Protein AF-A0A946TJC9-F1 (afdb_monomer_lite)

Secondary structure (DSSP, 8-state):
-HHHHHHHHHHHHHHHHHHHHHHHHHHHHHHHHHHHHHHHHHHHHHHHHHHHHHHHHHHHHHHHHHHHHTT-SSHHHHHHHHHHHHHHHHHHHHHHTTHHHHHHH-HHHHHHHHHHHHHH-

Radius of gyration: 27.18 Å; chains: 1; bounding box: 65×28×79 Å

pLDDT: mean 90.05, std 6.95, range [53.84, 97.94]

Foldseek 3Di:
DVVVVVVVVVVVVVVVVVVVVVCVVCVVVVLVVVLVVLLVVLVVLLVVLVVQLVVLVVVLVVQLVVCVVVVPPVRNVVSVVVSVVSNVVSVVSNVVSCCSVVCVPPVPVSVVVVVVVVVVD

Structure (mmCIF, N/CA/C/O backbone):
data_AF-A0A946TJC9-F1
#
_entry.id   AF-A0A946TJC9-F1
#
loop_
_atom_site.group_PDB
_atom_site.id
_atom_site.type_symbol
_atom_site.label_atom_id
_atom_site.label_alt_id
_atom_site.label_comp_id
_atom_site.label_asym_id
_atom_site.label_entity_id
_atom_site.label_seq_id
_atom_site.pdbx_PDB_ins_code
_atom_site.Cartn_x
_atom_site.Cartn_y
_atom_site.Cartn_z
_atom_site.occupancy
_atom_site.B_iso_or_equiv
_atom_site.auth_seq_id
_atom_site.auth_comp_id
_atom_site.auth_asym_id
_atom_site.auth_atom_id
_atom_site.pdbx_PDB_model_num
ATOM 1 N N . MET A 1 1 ? -42.874 -16.852 42.023 1.00 62.00 1 MET A N 1
ATOM 2 C CA . MET A 1 1 ? -42.559 -16.579 40.601 1.00 62.00 1 MET A CA 1
ATOM 3 C C . MET A 1 1 ? -41.931 -15.204 40.433 1.00 62.00 1 MET A C 1
ATOM 5 O O . MET A 1 1 ? -40.917 -15.119 39.761 1.00 62.00 1 MET A O 1
ATOM 9 N N . GLU A 1 2 ? -42.448 -14.174 41.105 1.00 73.25 2 GLU A N 1
ATOM 10 C CA . GLU A 1 2 ? -41.915 -12.801 41.056 1.00 73.25 2 GLU A CA 1
ATOM 11 C C . GLU A 1 2 ? -40.449 -12.681 41.516 1.00 73.25 2 GLU A C 1
ATOM 13 O O . GLU A 1 2 ? -39.660 -12.019 40.857 1.00 73.25 2 GLU A O 1
ATOM 18 N N . GLN A 1 3 ? -40.034 -13.406 42.560 1.00 79.94 3 GLN A N 1
ATOM 19 C CA . GLN A 1 3 ? -38.653 -13.341 43.069 1.00 79.94 3 GLN A CA 1
ATOM 20 C C . GLN A 1 3 ? -37.592 -13.861 42.077 1.00 79.94 3 GLN A C 1
ATOM 22 O O . GLN A 1 3 ? -36.534 -13.261 41.943 1.00 79.94 3 GLN A O 1
ATOM 27 N N . LYS A 1 4 ? -37.901 -14.917 41.307 1.00 80.19 4 LYS A N 1
ATOM 28 C CA . LYS A 1 4 ? -37.005 -15.431 40.251 1.00 80.19 4 LYS A CA 1
ATOM 29 C C . LYS A 1 4 ? -36.913 -14.490 39.046 1.00 80.19 4 LYS A C 1
ATOM 31 O O . LYS A 1 4 ? -35.904 -14.481 38.354 1.00 80.19 4 LYS A O 1
ATOM 36 N N . LEU A 1 5 ? -37.975 -13.727 38.781 1.00 80.12 5 LEU A N 1
ATOM 37 C CA . LEU A 1 5 ? -37.992 -12.692 37.745 1.00 80.12 5 LEU A CA 1
ATOM 38 C C . LEU A 1 5 ? -37.119 -11.498 38.143 1.00 80.12 5 LEU A C 1
ATOM 40 O O . LEU A 1 5 ? -36.402 -10.975 37.298 1.00 80.12 5 LEU A O 1
ATOM 44 N N . ILE A 1 6 ? -37.141 -11.115 39.423 1.00 87.12 6 ILE A N 1
ATOM 45 C CA . ILE A 1 6 ? -36.286 -10.053 39.968 1.00 87.12 6 ILE A CA 1
ATOM 46 C C . ILE A 1 6 ? -34.810 -10.474 39.923 1.00 87.12 6 ILE A C 1
ATOM 48 O O . ILE A 1 6 ? -34.002 -9.736 39.373 1.00 87.12 6 ILE A O 1
ATOM 52 N N . GLU A 1 7 ? -34.464 -11.684 40.375 1.00 90.06 7 GLU A N 1
ATOM 53 C CA . GLU A 1 7 ? -33.086 -12.206 40.280 1.00 90.06 7 GLU A CA 1
ATOM 54 C C . GLU A 1 7 ? -32.591 -12.309 38.827 1.00 90.06 7 GLU A C 1
ATOM 56 O O . GLU A 1 7 ? -31.449 -11.962 38.527 1.00 90.06 7 GLU A O 1
ATOM 61 N N . ALA A 1 8 ? -33.446 -12.755 37.899 1.00 84.69 8 ALA A N 1
ATOM 62 C CA . ALA A 1 8 ? -33.102 -12.802 36.479 1.00 84.69 8 ALA A CA 1
ATOM 63 C C . ALA A 1 8 ? -32.882 -11.397 35.893 1.00 84.69 8 ALA A C 1
ATOM 65 O O . ALA A 1 8 ? -31.973 -11.205 35.090 1.00 84.69 8 ALA A O 1
ATOM 66 N N . TYR A 1 9 ? -33.683 -10.411 36.305 1.00 81.69 9 TYR A N 1
ATOM 67 C CA . TYR A 1 9 ? -33.546 -9.020 35.877 1.00 81.69 9 TYR A CA 1
ATOM 68 C C . TYR A 1 9 ? -32.276 -8.364 36.436 1.00 81.69 9 TYR A C 1
ATOM 70 O O . TYR A 1 9 ? -31.552 -7.709 35.691 1.00 81.69 9 TYR A O 1
ATOM 78 N N . GLU A 1 10 ? -31.953 -8.593 37.709 1.00 90.88 10 GLU A N 1
ATOM 79 C CA . GLU A 1 10 ? -30.707 -8.121 38.322 1.00 90.88 10 GLU A CA 1
ATOM 80 C C . GLU A 1 10 ? -29.481 -8.777 37.679 1.00 90.88 10 GLU A C 1
ATOM 82 O O . GLU A 1 10 ? -28.514 -8.088 37.357 1.00 90.88 10 GLU A O 1
ATOM 87 N N . SER A 1 11 ? -29.533 -10.084 37.400 1.00 85.69 11 SER A N 1
ATOM 88 C CA . SER A 1 11 ? -28.461 -10.781 36.682 1.00 85.69 11 SER A CA 1
ATOM 89 C C . SER A 1 11 ? -28.281 -10.239 35.261 1.00 85.69 11 SER A C 1
ATOM 91 O O . SER A 1 11 ? -27.148 -10.020 34.837 1.00 85.69 11 SER A O 1
ATOM 93 N N . LEU A 1 12 ? -29.372 -9.961 34.539 1.00 86.88 12 LEU A N 1
ATOM 94 C CA . LEU A 1 12 ? -29.316 -9.337 33.216 1.00 86.88 12 LEU A CA 1
ATOM 95 C C . LEU A 1 12 ? -28.734 -7.928 33.275 1.00 86.88 12 LEU A C 1
ATOM 97 O O . LEU A 1 12 ? -27.855 -7.626 32.479 1.00 86.88 12 LEU A O 1
ATOM 101 N N . LEU A 1 13 ? -29.175 -7.086 34.212 1.00 86.81 13 LEU A N 1
ATOM 102 C CA . LEU A 1 13 ? -28.619 -5.745 34.392 1.00 86.81 13 LEU A CA 1
ATOM 103 C C . LEU A 1 13 ? -27.122 -5.797 34.697 1.00 86.81 13 LEU A C 1
ATOM 105 O O . LEU A 1 13 ? -26.359 -5.087 34.055 1.00 86.81 13 LEU A O 1
ATOM 109 N N . THR A 1 14 ? -26.705 -6.678 35.607 1.00 89.56 14 THR A N 1
ATOM 110 C CA . THR A 1 14 ? -25.292 -6.837 35.979 1.00 89.56 14 THR A CA 1
ATOM 111 C C . THR A 1 14 ? -24.459 -7.316 34.789 1.00 89.56 14 THR A C 1
ATOM 113 O O . THR A 1 14 ? -23.409 -6.751 34.493 1.00 89.56 14 THR A O 1
ATOM 116 N N . ASN A 1 15 ? -24.953 -8.305 34.039 1.00 85.12 15 ASN A N 1
ATOM 117 C CA . ASN A 1 15 ? -24.281 -8.794 32.835 1.00 85.12 15 ASN A CA 1
ATOM 118 C C . ASN A 1 15 ? -24.224 -7.722 31.738 1.00 85.12 15 ASN A C 1
ATOM 120 O O . ASN A 1 15 ? -23.203 -7.586 31.072 1.00 85.12 15 ASN A O 1
ATOM 124 N N . LEU A 1 16 ? -25.296 -6.944 31.557 1.00 82.19 16 LEU A N 1
ATOM 125 C CA . LEU A 1 16 ? -25.345 -5.839 30.600 1.00 82.19 16 LEU A CA 1
ATOM 126 C C . LEU A 1 16 ? -24.353 -4.737 30.970 1.00 82.19 16 LEU A C 1
ATOM 128 O O . LEU A 1 16 ? -23.659 -4.254 30.081 1.00 82.19 16 LEU A O 1
ATOM 132 N N . THR A 1 17 ? -24.233 -4.378 32.252 1.00 83.19 17 THR A N 1
ATOM 133 C CA . THR A 1 17 ? -23.228 -3.407 32.702 1.00 83.19 17 THR A CA 1
ATOM 134 C C . THR A 1 17 ? -21.811 -3.936 32.514 1.00 83.19 17 THR A C 1
ATOM 136 O O . THR A 1 17 ? -20.966 -3.221 31.999 1.00 83.19 17 THR A O 1
ATOM 139 N N . THR A 1 18 ? -21.552 -5.215 32.804 1.00 83.00 18 THR A N 1
ATOM 140 C CA . THR A 1 18 ? -20.228 -5.818 32.583 1.00 83.00 18 THR A CA 1
ATOM 141 C C . THR A 1 18 ? -19.858 -5.882 31.102 1.00 83.00 18 THR A C 1
ATOM 143 O O . THR A 1 18 ? -18.720 -5.598 30.743 1.00 83.00 18 THR A O 1
ATOM 146 N N . ILE A 1 19 ? -20.808 -6.223 30.226 1.00 75.50 19 ILE A N 1
ATOM 147 C CA . ILE A 1 19 ? -20.596 -6.198 28.773 1.00 75.50 19 ILE A CA 1
ATOM 148 C C . ILE A 1 19 ? -20.380 -4.760 28.294 1.00 75.50 19 ILE A C 1
ATOM 150 O O . ILE A 1 19 ? -19.523 -4.528 27.448 1.00 75.50 19 ILE A O 1
ATOM 154 N N . GLN A 1 20 ? -21.132 -3.795 28.825 1.00 77.81 20 GLN A N 1
ATOM 155 C CA . GLN A 1 20 ? -20.965 -2.382 28.498 1.00 77.81 20 GLN A CA 1
ATOM 156 C C . GLN A 1 20 ? -19.569 -1.883 28.887 1.00 77.81 20 GLN A C 1
ATOM 158 O O . GLN A 1 20 ? -18.894 -1.293 28.047 1.00 77.81 20 GLN A O 1
ATOM 163 N N . ASP A 1 21 ? -19.128 -2.155 30.114 1.00 81.94 21 ASP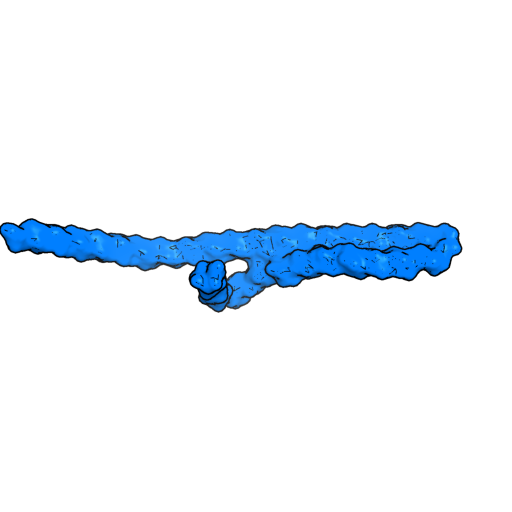 A N 1
ATOM 164 C CA . ASP A 1 21 ? -17.810 -1.760 30.611 1.00 81.94 21 ASP A CA 1
ATOM 165 C C . ASP A 1 21 ? -16.695 -2.425 29.793 1.00 81.94 21 ASP A C 1
ATOM 167 O O . ASP A 1 21 ? -15.783 -1.742 29.331 1.00 81.94 21 ASP A O 1
ATOM 171 N N . PHE A 1 22 ? -16.833 -3.722 29.494 1.00 78.31 22 PHE A N 1
ATOM 172 C CA . PHE A 1 22 ? -15.917 -4.457 28.620 1.00 78.31 22 PHE A CA 1
ATOM 173 C C . PHE A 1 22 ? -15.839 -3.849 27.215 1.00 78.31 22 PHE A C 1
ATOM 175 O O . PHE A 1 22 ? -14.753 -3.634 26.691 1.00 78.31 22 PHE A O 1
ATOM 182 N N . VAL A 1 23 ? -16.976 -3.530 26.589 1.00 75.88 23 VAL A N 1
ATOM 183 C CA . VAL A 1 23 ? -16.991 -2.913 25.256 1.00 75.88 23 VAL A CA 1
ATOM 184 C C . VAL A 1 23 ? -16.344 -1.533 25.302 1.00 75.88 23 VAL A C 1
ATOM 186 O O . VAL A 1 23 ? -15.562 -1.209 24.415 1.00 75.88 23 VAL A O 1
ATOM 189 N N . ILE A 1 24 ? -16.627 -0.717 26.315 1.00 77.88 24 ILE A N 1
ATOM 190 C CA . ILE A 1 24 ? -16.040 0.623 26.440 1.00 77.88 24 ILE A CA 1
ATOM 191 C C . ILE A 1 24 ? -14.517 0.544 26.624 1.00 77.88 24 ILE A C 1
ATOM 193 O O . ILE A 1 24 ? -13.797 1.361 26.047 1.00 77.88 24 ILE A O 1
ATOM 197 N N . GLU A 1 25 ? -14.029 -0.443 27.374 1.00 83.25 25 GLU A N 1
ATOM 198 C CA . GLU A 1 25 ? -1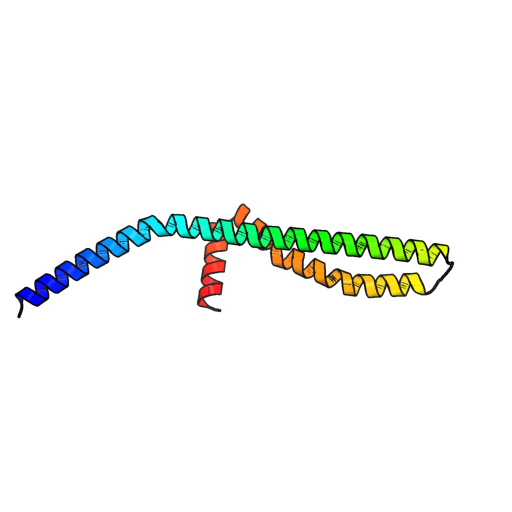2.604 -0.646 27.644 1.00 83.25 25 GLU A CA 1
ATOM 199 C C . GLU A 1 25 ? -11.853 -1.262 26.450 1.00 83.25 25 GLU A C 1
ATOM 201 O O . GLU A 1 25 ? -10.773 -0.794 26.085 1.00 83.25 25 GLU A O 1
ATOM 206 N N . GLU A 1 26 ? -12.449 -2.245 25.771 1.00 82.31 26 GLU A N 1
ATOM 207 C CA . GLU A 1 26 ? -11.805 -2.997 24.685 1.00 82.31 26 GLU A CA 1
ATOM 208 C C . GLU A 1 26 ? -11.972 -2.349 23.299 1.00 82.31 26 GLU A C 1
ATOM 210 O O . GLU A 1 26 ? -11.145 -2.532 22.404 1.00 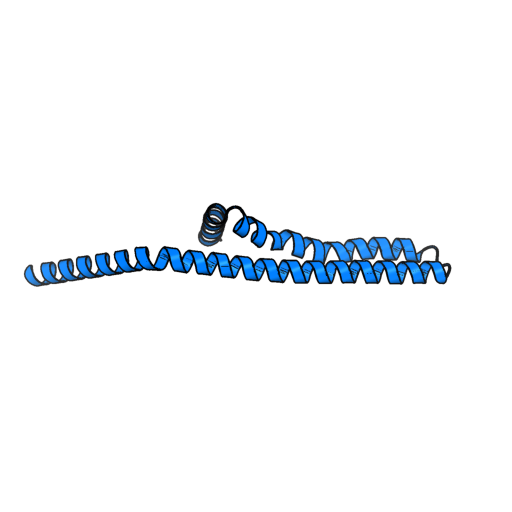82.31 26 GLU A O 1
ATOM 215 N N . THR A 1 27 ? -13.013 -1.537 23.084 1.00 82.69 27 THR A N 1
ATOM 216 C CA . THR A 1 27 ? -13.211 -0.833 21.803 1.00 82.69 27 THR A CA 1
ATOM 217 C C . THR A 1 27 ? -11.976 -0.039 21.363 1.00 82.69 27 THR A C 1
ATOM 219 O O . THR A 1 27 ? -11.534 -0.224 20.226 1.00 82.69 27 THR A O 1
ATOM 222 N N . PRO A 1 28 ? -11.369 0.836 22.192 1.00 83.31 28 PRO A N 1
ATOM 223 C CA . PRO A 1 28 ? -10.222 1.618 21.742 1.00 83.31 28 PRO A CA 1
ATOM 224 C C . PRO A 1 28 ? -9.020 0.743 21.375 1.00 83.31 28 PRO A C 1
ATOM 226 O O . PRO A 1 28 ? -8.319 1.071 20.415 1.00 83.31 28 PRO A O 1
ATOM 229 N N . ILE A 1 29 ? -8.787 -0.365 22.087 1.00 88.31 29 ILE A N 1
ATOM 230 C CA . ILE A 1 29 ? -7.634 -1.226 21.812 1.00 88.31 29 ILE A CA 1
ATOM 231 C C . ILE A 1 29 ? -7.841 -2.061 20.549 1.00 88.31 29 ILE A C 1
ATOM 233 O O . ILE A 1 29 ? -6.934 -2.141 19.721 1.00 88.31 29 ILE A O 1
ATOM 237 N N . VAL A 1 30 ? -9.047 -2.585 20.326 1.00 87.50 30 VAL A N 1
ATOM 238 C CA . VAL A 1 30 ? -9.387 -3.310 19.094 1.00 87.50 30 VAL A CA 1
ATOM 239 C C . VAL A 1 30 ? -9.289 -2.387 17.878 1.00 87.50 30 VAL A C 1
ATOM 241 O O . VAL A 1 30 ? -8.712 -2.770 16.863 1.00 87.50 30 VAL A O 1
ATOM 244 N N . LEU A 1 31 ? -9.757 -1.138 17.976 1.00 88.50 31 LEU A N 1
ATOM 245 C CA . LEU A 1 31 ? -9.625 -0.161 16.887 1.00 88.50 31 LEU A CA 1
ATOM 2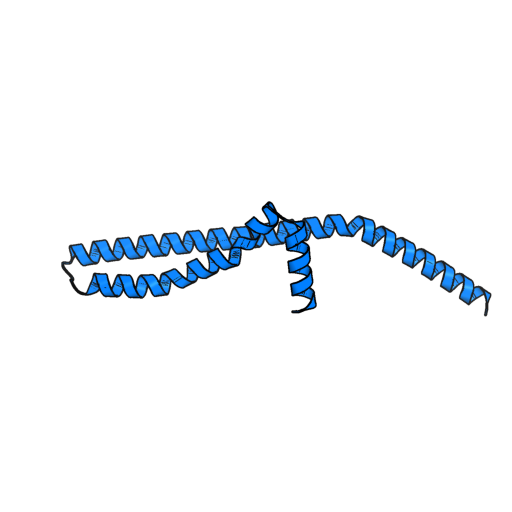46 C C . LEU A 1 31 ? -8.160 0.150 16.557 1.00 88.50 31 LEU A C 1
ATOM 248 O O . LEU A 1 31 ? -7.807 0.267 15.383 1.00 88.50 31 LEU A O 1
ATOM 252 N N . GLN A 1 32 ? -7.295 0.260 17.569 1.00 88.44 32 GLN A N 1
ATOM 253 C CA . GLN A 1 32 ? -5.857 0.433 17.346 1.00 88.44 32 GLN A CA 1
ATOM 254 C C . GLN A 1 32 ? -5.231 -0.789 16.670 1.00 88.44 32 GLN A C 1
ATOM 256 O O . GLN A 1 32 ? -4.409 -0.624 15.771 1.00 88.44 32 GLN A O 1
ATOM 261 N N . GLN A 1 33 ? -5.634 -2.001 17.058 1.00 91.06 33 GLN A N 1
ATOM 262 C CA . GLN A 1 33 ? -5.162 -3.233 16.425 1.00 91.06 33 GLN A CA 1
ATOM 263 C C . GLN A 1 33 ? -5.601 -3.323 14.960 1.00 91.06 33 GLN A C 1
ATOM 265 O O . GLN A 1 33 ? -4.773 -3.639 14.109 1.00 91.06 33 GLN A O 1
ATOM 270 N N . VAL A 1 34 ? -6.857 -2.983 14.645 1.00 91.44 34 VAL A N 1
ATOM 271 C CA . VAL A 1 34 ? -7.365 -2.939 13.262 1.00 91.44 34 VAL A CA 1
ATOM 272 C C . VAL A 1 34 ? -6.590 -1.917 12.435 1.00 91.44 34 VAL A C 1
ATOM 274 O O . VAL A 1 34 ? -6.111 -2.246 11.354 1.00 91.44 34 VAL A O 1
ATOM 277 N N . LEU A 1 35 ? -6.390 -0.701 12.954 1.00 92.62 35 LEU A N 1
ATOM 278 C CA . LEU A 1 35 ? -5.590 0.321 12.276 1.00 92.62 35 LEU A CA 1
ATOM 279 C C . LEU A 1 35 ? -4.156 -0.149 12.014 1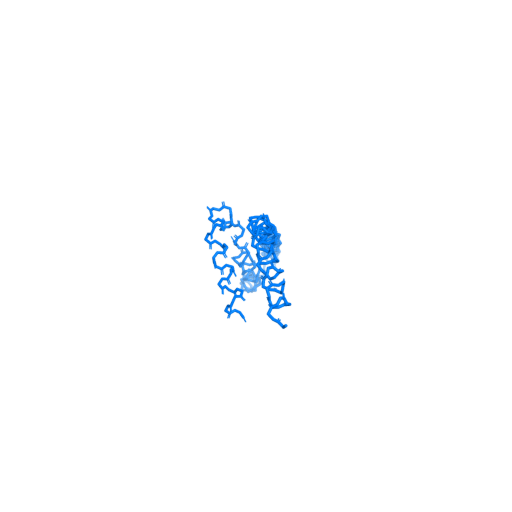.00 92.62 35 LEU A C 1
ATOM 281 O O . LEU A 1 35 ? -3.643 0.043 10.916 1.00 92.62 35 LEU A O 1
ATOM 285 N N . ALA A 1 36 ? -3.509 -0.767 13.005 1.00 94.06 36 ALA A N 1
ATOM 286 C CA . ALA A 1 36 ? -2.146 -1.270 12.868 1.00 94.06 36 ALA A CA 1
ATOM 287 C C . ALA A 1 36 ? -2.054 -2.422 11.854 1.00 94.06 36 ALA A C 1
ATOM 289 O O . ALA A 1 36 ? -1.122 -2.461 11.050 1.00 94.06 36 ALA A O 1
ATOM 290 N N . TRP A 1 37 ? -3.026 -3.336 11.870 1.00 94.56 37 TRP A N 1
ATOM 291 C CA . TRP A 1 37 ? -3.114 -4.452 10.933 1.00 94.56 37 TRP A CA 1
ATOM 292 C C . TRP A 1 37 ? -3.315 -3.968 9.497 1.00 94.56 37 TRP A C 1
ATOM 294 O O . TRP A 1 37 ? -2.520 -4.300 8.618 1.00 94.56 37 TRP A O 1
ATOM 304 N N . GLU A 1 38 ? -4.324 -3.126 9.273 1.00 93.75 38 GLU A N 1
ATOM 305 C CA . GLU A 1 38 ? -4.630 -2.576 7.952 1.00 93.75 38 GLU A CA 1
ATOM 306 C C . GLU A 1 38 ? -3.478 -1.721 7.422 1.00 93.75 38 GLU A C 1
ATOM 308 O O . GLU A 1 38 ? -3.130 -1.802 6.243 1.00 93.75 38 GLU A O 1
ATOM 313 N N . PHE A 1 39 ? -2.814 -0.959 8.294 1.00 95.00 39 PHE A N 1
ATOM 314 C CA . PHE A 1 39 ? -1.612 -0.217 7.931 1.00 95.00 39 PHE A CA 1
ATOM 315 C C . PHE A 1 39 ? -0.502 -1.153 7.447 1.00 95.00 39 PHE A C 1
ATOM 317 O O . PHE A 1 39 ? 0.072 -0.925 6.383 1.00 95.00 39 PHE A O 1
ATOM 324 N N . ALA A 1 40 ? -0.209 -2.215 8.203 1.00 96.12 40 ALA A N 1
ATOM 325 C CA . ALA A 1 40 ? 0.858 -3.154 7.874 1.00 96.12 40 ALA A CA 1
ATOM 326 C C . ALA A 1 40 ? 0.577 -3.917 6.571 1.00 96.12 40 ALA A C 1
ATOM 328 O O . ALA A 1 40 ? 1.460 -4.009 5.718 1.00 96.12 40 ALA A O 1
ATOM 329 N N . VAL A 1 41 ? -0.645 -4.426 6.390 1.00 94.81 41 VAL A N 1
ATOM 330 C CA . VAL A 1 41 ? -1.043 -5.168 5.184 1.00 94.81 41 VAL A CA 1
ATOM 331 C C . VAL A 1 41 ? -0.932 -4.284 3.944 1.00 94.81 41 VAL A C 1
ATOM 333 O O . VAL A 1 41 ? -0.283 -4.674 2.970 1.00 94.81 41 VAL A O 1
ATOM 336 N N . ASN A 1 42 ? -1.495 -3.073 3.988 1.00 95.19 42 ASN A N 1
ATOM 337 C CA . ASN A 1 42 ? -1.416 -2.137 2.869 1.00 95.19 42 ASN A CA 1
ATOM 338 C C . ASN A 1 42 ? 0.032 -1.707 2.591 1.00 95.19 42 ASN A C 1
ATOM 340 O O . ASN A 1 42 ? 0.452 -1.666 1.438 1.00 95.19 42 ASN A O 1
ATOM 344 N N . LEU A 1 43 ? 0.841 -1.462 3.625 1.00 95.88 43 LEU A N 1
ATOM 345 C CA . LEU A 1 43 ? 2.249 -1.110 3.444 1.00 95.88 43 LEU A CA 1
ATOM 346 C C . LEU A 1 43 ? 3.051 -2.242 2.780 1.00 95.88 43 LEU A C 1
ATOM 348 O O . LEU A 1 43 ? 3.861 -1.982 1.889 1.00 95.88 43 LEU A O 1
ATOM 352 N N . ILE A 1 44 ? 2.817 -3.498 3.168 1.00 97.19 44 ILE A N 1
ATOM 353 C CA . ILE A 1 44 ? 3.483 -4.657 2.558 1.00 97.19 44 ILE A CA 1
ATOM 354 C C . ILE A 1 44 ? 3.104 -4.775 1.079 1.00 97.19 44 ILE A C 1
ATOM 356 O O . ILE A 1 44 ? 3.990 -4.898 0.231 1.00 97.19 44 ILE A O 1
ATOM 360 N N . TRP A 1 45 ? 1.812 -4.692 0.749 1.00 96.06 45 TRP A N 1
ATOM 361 C CA . TRP A 1 45 ? 1.354 -4.750 -0.642 1.00 96.06 45 TRP A CA 1
ATOM 362 C C . TRP A 1 45 ? 1.887 -3.596 -1.485 1.00 96.06 45 TRP A C 1
ATOM 364 O O . TRP A 1 45 ? 2.280 -3.806 -2.632 1.00 96.06 45 TRP A O 1
ATOM 374 N N . PHE A 1 46 ? 1.982 -2.403 -0.903 1.00 95.94 46 PHE A N 1
ATOM 375 C CA . PHE A 1 46 ? 2.583 -1.246 -1.547 1.00 95.94 46 PHE A CA 1
ATOM 376 C C . PHE A 1 46 ? 4.064 -1.485 -1.874 1.00 95.94 46 PHE A C 1
ATOM 378 O O . PHE A 1 46 ? 4.492 -1.249 -3.005 1.00 95.94 46 PHE A O 1
ATOM 385 N N . ILE A 1 47 ? 4.843 -2.018 -0.925 1.00 97.44 47 ILE A N 1
ATOM 386 C CA . ILE A 1 47 ? 6.261 -2.351 -1.138 1.00 97.44 47 ILE A CA 1
ATOM 387 C C . ILE A 1 47 ? 6.413 -3.436 -2.210 1.00 97.44 47 ILE A C 1
ATOM 389 O O . ILE A 1 47 ? 7.237 -3.286 -3.112 1.00 97.44 47 ILE A O 1
ATOM 393 N N . ILE A 1 48 ? 5.613 -4.505 -2.154 1.00 97.19 48 ILE A N 1
ATOM 394 C CA . ILE A 1 48 ? 5.626 -5.574 -3.165 1.00 97.19 48 ILE A CA 1
ATOM 395 C C . ILE A 1 48 ? 5.305 -5.000 -4.549 1.00 97.19 48 ILE A C 1
ATOM 397 O O . ILE A 1 48 ? 6.028 -5.269 -5.510 1.00 97.19 48 ILE A O 1
ATOM 401 N N . GLY A 1 49 ? 4.261 -4.175 -4.649 1.00 96.06 49 GLY A N 1
ATOM 402 C CA . GLY A 1 49 ? 3.878 -3.501 -5.885 1.00 96.06 49 GLY A CA 1
ATOM 403 C C . GLY A 1 49 ? 5.002 -2.625 -6.442 1.00 96.06 49 GLY A C 1
ATOM 404 O O . GLY A 1 49 ? 5.297 -2.698 -7.634 1.00 96.06 49 GLY A O 1
ATOM 405 N N . LEU A 1 50 ? 5.690 -1.860 -5.586 1.00 96.94 50 LEU A N 1
ATOM 406 C CA . LEU A 1 50 ? 6.840 -1.047 -5.986 1.00 96.94 50 LEU A CA 1
ATOM 407 C C . LEU A 1 50 ? 8.013 -1.892 -6.483 1.00 96.94 50 LEU A C 1
ATOM 409 O O . LEU A 1 50 ? 8.597 -1.568 -7.515 1.00 96.94 50 LEU A O 1
ATOM 413 N N . VAL A 1 51 ? 8.355 -2.975 -5.782 1.00 97.94 51 VAL A N 1
ATOM 414 C CA . VAL A 1 51 ? 9.437 -3.877 -6.202 1.00 97.94 51 VAL A CA 1
ATOM 415 C C . VAL A 1 51 ? 9.124 -4.471 -7.572 1.00 97.94 51 VAL A C 1
ATOM 417 O O . VAL A 1 51 ? 9.964 -4.397 -8.467 1.00 97.94 51 VAL A O 1
ATOM 420 N N . LEU A 1 52 ? 7.904 -4.978 -7.773 1.00 96.50 52 LEU A N 1
ATOM 421 C CA . LEU A 1 52 ? 7.468 -5.511 -9.063 1.00 96.50 52 LEU A CA 1
ATOM 422 C C . LEU A 1 52 ? 7.511 -4.448 -10.165 1.00 96.50 52 LEU A C 1
ATOM 424 O O . LEU A 1 52 ? 8.000 -4.726 -11.260 1.00 96.50 52 LEU A O 1
ATOM 428 N N . LEU A 1 53 ? 7.057 -3.225 -9.880 1.00 96.06 53 LEU A N 1
ATOM 429 C CA . LEU A 1 53 ? 7.094 -2.119 -10.836 1.00 96.06 53 LEU A CA 1
ATOM 430 C C . LEU A 1 53 ? 8.534 -1.789 -11.252 1.00 96.06 53 LEU A C 1
ATOM 432 O O . LEU A 1 53 ? 8.822 -1.660 -12.441 1.00 96.06 53 LEU A O 1
ATOM 436 N N . ILE A 1 54 ? 9.455 -1.716 -10.288 1.00 96.94 54 ILE A N 1
ATOM 437 C CA . ILE A 1 54 ? 10.881 -1.487 -10.548 1.00 96.94 54 ILE A CA 1
ATOM 438 C C . ILE A 1 54 ? 11.458 -2.629 -11.386 1.00 96.94 54 ILE A C 1
ATOM 440 O O . ILE A 1 54 ? 12.155 -2.368 -12.365 1.00 96.94 54 ILE A O 1
ATOM 444 N N . THR A 1 55 ? 11.154 -3.887 -11.053 1.00 96.25 55 THR A N 1
ATOM 445 C CA . THR A 1 55 ? 11.610 -5.044 -11.833 1.00 96.25 55 THR A CA 1
ATOM 446 C C . THR A 1 55 ? 11.132 -4.961 -13.280 1.00 96.25 55 THR A C 1
ATOM 448 O O . THR A 1 55 ? 11.941 -5.139 -14.189 1.00 96.25 55 THR A O 1
ATOM 451 N N . VAL A 1 56 ? 9.860 -4.627 -13.513 1.00 95.88 56 VAL A N 1
ATOM 452 C CA . VAL A 1 56 ? 9.313 -4.455 -14.868 1.00 95.88 56 VAL A CA 1
ATOM 453 C C . VAL A 1 56 ? 10.060 -3.356 -15.625 1.00 95.88 56 VAL A C 1
ATOM 455 O O . VAL A 1 56 ? 10.492 -3.585 -16.754 1.00 95.88 56 VAL A O 1
ATOM 458 N N . ILE A 1 57 ? 10.297 -2.198 -15.001 1.00 95.69 57 ILE A N 1
ATOM 459 C CA . ILE A 1 57 ? 11.049 -1.094 -15.618 1.00 95.69 57 ILE A CA 1
ATOM 460 C C . ILE A 1 57 ? 12.475 -1.534 -15.977 1.00 95.69 57 ILE A C 1
ATOM 462 O O . ILE A 1 57 ? 12.932 -1.296 -17.095 1.00 95.69 57 ILE A O 1
ATOM 466 N N . VAL A 1 58 ? 13.180 -2.203 -15.059 1.00 97.19 58 VAL A N 1
ATOM 467 C CA . VAL A 1 58 ? 14.554 -2.682 -15.284 1.00 97.19 58 VAL A CA 1
ATOM 468 C C . VAL A 1 58 ? 14.604 -3.689 -16.435 1.00 97.19 58 VAL A C 1
ATOM 470 O O . VAL A 1 58 ? 15.488 -3.592 -17.291 1.00 97.19 58 VAL A O 1
ATOM 473 N N . VAL A 1 59 ? 13.651 -4.624 -16.496 1.00 96.12 59 VAL A N 1
ATOM 474 C CA . VAL A 1 59 ? 13.546 -5.613 -17.579 1.00 96.12 59 VAL A CA 1
ATOM 475 C C . VAL A 1 59 ? 13.286 -4.927 -18.920 1.00 96.12 59 VAL A C 1
ATOM 477 O O . VAL A 1 59 ? 14.023 -5.183 -19.869 1.00 96.12 59 VAL A O 1
ATOM 480 N N . ILE A 1 60 ? 12.318 -4.005 -18.995 1.00 95.19 60 ILE A N 1
ATOM 481 C CA . ILE A 1 60 ? 12.022 -3.239 -20.218 1.00 95.19 60 ILE A CA 1
ATOM 482 C C . ILE A 1 60 ? 13.273 -2.502 -20.699 1.00 95.19 60 ILE A C 1
ATOM 484 O O . ILE A 1 60 ? 13.671 -2.652 -21.851 1.00 95.19 60 ILE A O 1
ATOM 488 N N . VAL A 1 61 ? 13.944 -1.758 -19.816 1.00 94.81 61 VAL A N 1
ATOM 489 C CA . VAL A 1 61 ? 15.156 -1.003 -20.169 1.00 94.81 61 VAL A CA 1
ATOM 490 C C . VAL A 1 61 ? 16.273 -1.930 -20.656 1.00 94.81 61 VAL A C 1
ATOM 492 O O . VAL A 1 61 ? 17.000 -1.582 -21.586 1.00 94.81 61 VAL A O 1
ATOM 495 N N . THR A 1 62 ? 16.418 -3.110 -20.053 1.00 95.25 62 THR A N 1
ATOM 496 C CA . THR A 1 62 ? 17.449 -4.085 -20.438 1.00 95.25 62 THR A CA 1
ATOM 497 C C . THR A 1 62 ? 17.165 -4.672 -21.821 1.00 95.25 62 THR A C 1
ATOM 499 O O . THR A 1 62 ? 18.062 -4.702 -22.663 1.00 95.25 62 THR A O 1
ATOM 502 N N . LEU A 1 63 ? 15.911 -5.044 -22.092 1.00 94.56 63 LEU A N 1
ATOM 503 C CA . LEU A 1 63 ? 15.479 -5.552 -23.395 1.00 94.56 63 LEU A CA 1
ATOM 504 C C . LEU A 1 63 ? 15.566 -4.480 -24.488 1.00 94.56 63 LEU A C 1
ATOM 506 O O . LEU A 1 63 ? 16.029 -4.771 -25.587 1.00 94.56 63 LEU A O 1
ATOM 510 N N . MET A 1 64 ? 15.205 -3.227 -24.193 1.00 92.06 64 MET A N 1
ATOM 511 C CA . MET A 1 64 ? 15.346 -2.118 -25.146 1.00 92.06 64 MET A CA 1
ATOM 512 C C . MET A 1 64 ? 16.813 -1.867 -25.508 1.00 92.06 64 MET A C 1
ATOM 514 O O . MET A 1 64 ? 17.139 -1.705 -26.682 1.00 92.06 64 MET A O 1
ATOM 518 N N . LYS A 1 65 ? 17.720 -1.880 -24.521 1.00 93.81 65 LYS A N 1
ATOM 519 C CA . LYS A 1 65 ? 19.165 -1.759 -24.779 1.00 93.81 65 LYS A CA 1
ATOM 520 C C . LYS A 1 65 ? 19.682 -2.898 -25.658 1.00 93.81 65 LYS A C 1
ATOM 522 O O . LYS A 1 65 ? 20.524 -2.657 -26.519 1.00 93.81 65 LYS A O 1
ATOM 527 N N . GLN A 1 66 ? 19.186 -4.117 -25.450 1.00 93.38 66 GLN A N 1
ATOM 528 C CA . GLN A 1 66 ? 19.553 -5.270 -26.266 1.00 93.38 66 GLN A CA 1
ATOM 529 C C . GLN A 1 66 ? 19.026 -5.148 -27.703 1.00 93.38 66 GLN A C 1
ATOM 531 O O . GLN A 1 66 ? 19.806 -5.305 -28.636 1.00 93.38 66 GLN A O 1
ATOM 536 N N . ALA A 1 67 ? 17.756 -4.780 -27.886 1.00 92.06 67 ALA A N 1
ATOM 537 C CA . ALA A 1 67 ? 17.146 -4.602 -29.205 1.00 92.06 67 ALA A CA 1
ATOM 538 C C . ALA A 1 67 ? 17.873 -3.545 -30.053 1.00 92.06 67 ALA A C 1
ATOM 540 O O . ALA A 1 67 ? 18.152 -3.773 -31.228 1.00 92.06 67 ALA A O 1
ATOM 541 N N . ILE A 1 68 ? 18.254 -2.420 -29.433 1.00 91.44 68 ILE A N 1
ATOM 542 C CA . ILE A 1 68 ? 19.041 -1.367 -30.092 1.00 91.44 68 ILE A CA 1
ATOM 543 C C . ILE A 1 68 ? 20.432 -1.888 -30.471 1.00 91.44 68 ILE A C 1
ATOM 545 O O . ILE A 1 68 ? 20.914 -1.627 -31.569 1.00 91.44 68 ILE A O 1
ATOM 549 N N . LYS A 1 69 ? 21.086 -2.648 -29.582 1.00 94.00 69 LYS A N 1
ATOM 550 C CA . LYS A 1 69 ? 22.406 -3.236 -29.856 1.00 94.00 69 LYS A CA 1
ATOM 551 C C . LYS A 1 69 ? 22.367 -4.230 -31.021 1.00 94.00 69 LYS A C 1
ATOM 553 O O . LYS A 1 69 ? 23.337 -4.327 -31.766 1.00 94.00 69 LYS A O 1
ATOM 558 N N . GLU A 1 70 ? 21.271 -4.965 -31.161 1.00 93.44 70 GLU A N 1
ATOM 559 C CA . GLU A 1 70 ? 21.049 -5.938 -32.235 1.00 93.44 70 GLU A CA 1
ATOM 560 C C . GLU A 1 70 ? 20.536 -5.291 -33.535 1.00 93.44 70 GLU A C 1
ATOM 562 O O . GLU A 1 70 ? 20.339 -5.995 -34.522 1.00 93.44 70 GLU A O 1
ATOM 567 N N . ASN A 1 71 ? 20.377 -3.959 -33.562 1.00 91.56 71 ASN A N 1
ATOM 568 C CA . ASN A 1 71 ? 19.879 -3.188 -34.704 1.00 91.56 71 ASN A CA 1
ATOM 569 C C . ASN A 1 71 ? 18.505 -3.689 -35.201 1.00 91.56 71 ASN A C 1
ATOM 571 O O . ASN A 1 71 ? 18.235 -3.743 -36.399 1.00 91.56 71 ASN A O 1
ATOM 575 N N . ASN A 1 72 ? 17.660 -4.121 -34.257 1.00 90.12 72 ASN A N 1
ATOM 576 C CA . ASN A 1 72 ? 16.303 -4.578 -34.520 1.00 90.12 72 ASN A CA 1
ATOM 577 C C . ASN A 1 72 ? 15.338 -3.397 -34.372 1.00 90.12 72 ASN A C 1
ATOM 579 O O . ASN A 1 72 ? 15.026 -2.992 -33.253 1.00 90.12 72 ASN A O 1
ATOM 583 N N . ASP A 1 73 ? 14.867 -2.859 -35.495 1.00 87.88 73 ASP A N 1
ATOM 584 C CA . ASP A 1 73 ? 14.038 -1.649 -35.524 1.00 87.88 73 ASP A CA 1
ATOM 585 C C . ASP A 1 73 ? 12.593 -1.877 -35.034 1.00 87.88 73 ASP A C 1
ATOM 587 O O . ASP A 1 73 ? 11.944 -0.948 -34.551 1.00 87.88 73 ASP A O 1
ATOM 591 N N . GLU A 1 74 ? 12.080 -3.111 -35.104 1.00 89.25 74 GLU A N 1
ATOM 592 C CA . GLU A 1 74 ? 10.694 -3.442 -34.729 1.00 89.25 74 GLU A CA 1
ATOM 593 C C . GLU A 1 74 ? 10.552 -3.798 -33.239 1.00 89.25 74 GLU A C 1
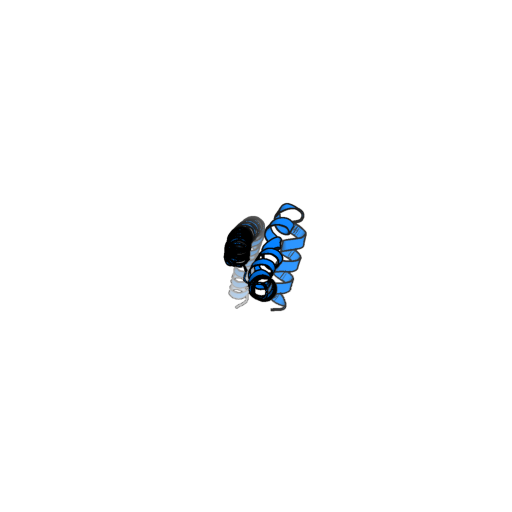ATOM 595 O O . GLU A 1 74 ? 9.544 -3.481 -32.596 1.00 89.25 74 GLU A O 1
ATOM 600 N N . ALA A 1 75 ? 11.578 -4.428 -32.658 1.00 90.44 75 ALA A N 1
ATOM 601 C CA . ALA A 1 75 ? 11.554 -4.893 -31.273 1.00 90.44 75 ALA A CA 1
ATOM 602 C C . ALA A 1 75 ? 11.299 -3.787 -30.222 1.00 90.44 75 ALA A C 1
ATOM 604 O O . ALA A 1 75 ? 10.518 -4.044 -29.303 1.00 90.44 75 ALA A O 1
ATOM 605 N N . PRO A 1 76 ? 11.865 -2.563 -30.311 1.00 90.75 76 PRO A N 1
ATOM 606 C CA . PRO A 1 76 ? 11.641 -1.514 -29.315 1.00 90.75 76 PRO A CA 1
ATOM 607 C C . PRO A 1 76 ? 10.168 -1.121 -29.164 1.00 90.75 76 PRO A C 1
ATOM 609 O O . PRO A 1 76 ? 9.708 -0.909 -28.041 1.00 90.75 76 PRO A O 1
ATOM 612 N N . LEU A 1 77 ? 9.418 -1.064 -30.271 1.00 90.81 77 LEU A N 1
ATOM 613 C CA . LEU A 1 77 ? 7.993 -0.730 -30.253 1.00 90.81 77 LEU A CA 1
ATOM 614 C C . LEU A 1 77 ? 7.178 -1.841 -29.573 1.00 90.81 77 LEU A C 1
ATOM 616 O O . LEU A 1 77 ? 6.336 -1.562 -28.721 1.00 90.81 77 LEU A O 1
ATOM 620 N N . ILE A 1 78 ? 7.466 -3.104 -29.903 1.00 91.88 78 ILE A N 1
ATOM 621 C CA . ILE A 1 78 ? 6.795 -4.273 -29.315 1.00 91.88 78 ILE A CA 1
ATOM 622 C C . ILE A 1 78 ? 7.086 -4.363 -27.810 1.00 91.88 78 ILE A C 1
ATOM 624 O O . ILE A 1 78 ? 6.164 -4.551 -27.015 1.00 91.88 78 ILE A O 1
ATOM 628 N N . ILE A 1 79 ? 8.348 -4.175 -27.407 1.00 94.06 79 ILE A N 1
ATOM 629 C CA . ILE A 1 79 ? 8.770 -4.168 -25.999 1.00 94.06 79 ILE A CA 1
ATOM 630 C C . ILE A 1 79 ? 8.059 -3.053 -25.225 1.00 94.06 79 ILE A C 1
ATOM 632 O O . ILE A 1 79 ? 7.627 -3.286 -24.098 1.00 94.06 79 ILE A O 1
ATOM 636 N N . LEU A 1 80 ? 7.896 -1.864 -25.814 1.00 92.06 80 LEU A N 1
ATOM 637 C CA . LEU A 1 80 ? 7.177 -0.756 -25.183 1.00 92.06 80 LEU A CA 1
ATOM 638 C C . LEU A 1 80 ? 5.695 -1.095 -24.968 1.00 92.06 80 LEU A C 1
ATOM 640 O O . LEU A 1 80 ? 5.184 -0.921 -23.864 1.00 92.06 80 LEU A O 1
ATOM 644 N N . ILE A 1 81 ? 5.015 -1.607 -25.999 1.00 93.44 81 ILE A N 1
ATOM 645 C CA . ILE A 1 81 ? 3.592 -1.967 -25.922 1.00 93.44 81 ILE A CA 1
ATOM 646 C C . ILE A 1 81 ? 3.379 -3.045 -24.855 1.00 93.44 81 ILE A C 1
ATOM 648 O O . ILE A 1 81 ? 2.573 -2.857 -23.944 1.00 93.44 81 ILE A O 1
ATOM 652 N N . LEU A 1 82 ? 4.139 -4.143 -24.915 1.00 93.44 82 LEU A N 1
ATOM 653 C CA . LEU A 1 82 ? 4.065 -5.214 -23.917 1.00 93.44 82 LEU A CA 1
ATOM 654 C C . LEU A 1 82 ? 4.442 -4.715 -22.520 1.00 93.44 82 LEU A C 1
ATOM 656 O O . LEU A 1 82 ? 3.795 -5.078 -21.542 1.00 93.44 82 LEU A O 1
ATOM 660 N N . GLY A 1 83 ? 5.448 -3.847 -22.429 1.00 93.19 83 GLY A N 1
ATOM 661 C CA . GLY A 1 83 ? 5.885 -3.233 -21.185 1.00 93.19 83 GLY A CA 1
ATOM 662 C C . GLY A 1 83 ? 4.795 -2.401 -20.512 1.00 93.19 83 GLY A C 1
ATOM 663 O O . GLY A 1 83 ? 4.645 -2.480 -19.296 1.00 93.19 83 GLY A O 1
ATOM 664 N N . ILE A 1 84 ? 3.986 -1.669 -21.286 1.00 92.69 84 ILE A N 1
ATOM 665 C CA . ILE A 1 84 ? 2.817 -0.946 -20.768 1.00 92.69 84 ILE A CA 1
ATOM 666 C C . ILE A 1 84 ? 1.800 -1.939 -20.202 1.00 92.69 84 ILE A C 1
ATOM 668 O O . ILE A 1 84 ? 1.401 -1.799 -19.049 1.00 92.69 84 ILE A O 1
ATOM 672 N N . PHE A 1 85 ? 1.423 -2.973 -20.961 1.00 92.75 85 PHE A N 1
ATOM 673 C CA . PHE A 1 85 ? 0.453 -3.973 -20.494 1.00 92.75 85 PHE A CA 1
ATOM 674 C C . PHE A 1 85 ? 0.909 -4.680 -19.214 1.00 92.75 85 PHE A C 1
ATOM 676 O O . PHE A 1 85 ? 0.135 -4.803 -18.265 1.00 92.75 85 PHE A O 1
ATOM 683 N N . VAL A 1 86 ? 2.172 -5.103 -19.163 1.00 93.62 86 VAL A N 1
ATOM 684 C CA . VAL A 1 86 ? 2.752 -5.777 -17.994 1.00 93.62 86 VAL A CA 1
ATOM 685 C C . VAL A 1 86 ? 2.922 -4.809 -16.818 1.00 93.62 86 VAL A C 1
ATOM 687 O O . VAL A 1 86 ? 2.719 -5.204 -15.674 1.00 93.62 86 VAL A O 1
ATOM 690 N N . GLY A 1 87 ? 3.249 -3.540 -17.078 1.00 93.50 87 GLY A N 1
ATOM 691 C CA . GLY A 1 87 ? 3.446 -2.506 -16.059 1.00 93.50 87 GLY A CA 1
ATOM 692 C C . GLY A 1 87 ? 2.158 -2.004 -15.398 1.00 93.50 87 GLY A C 1
ATOM 693 O O . GLY A 1 87 ? 2.207 -1.540 -14.259 1.00 93.50 87 GLY A O 1
ATOM 694 N N . LEU A 1 88 ? 0.999 -2.140 -16.053 1.00 95.12 88 LEU A N 1
ATOM 695 C CA . LEU A 1 88 ? -0.293 -1.767 -15.463 1.00 95.12 88 LEU A CA 1
ATOM 696 C C . LEU A 1 88 ? -0.638 -2.611 -14.233 1.00 95.12 88 LEU A C 1
ATOM 698 O O . LEU A 1 88 ? -1.195 -2.093 -13.270 1.00 95.12 88 LEU A O 1
ATOM 702 N N . PHE A 1 89 ? -0.284 -3.896 -14.234 1.00 93.25 89 PHE A N 1
ATOM 703 C CA . PHE A 1 89 ? -0.595 -4.795 -13.126 1.00 93.25 89 PHE A CA 1
ATOM 704 C C . PHE A 1 89 ? 0.045 -4.368 -11.787 1.00 93.25 89 PHE A C 1
ATOM 706 O O . PHE A 1 89 ? -0.697 -4.132 -10.831 1.00 93.25 89 PHE A O 1
ATOM 713 N N . PRO A 1 90 ? 1.378 -4.190 -11.674 1.00 94.75 90 PRO A N 1
ATOM 714 C CA . PRO A 1 90 ? 1.983 -3.706 -10.436 1.00 94.75 90 PRO A CA 1
ATOM 715 C C . PRO A 1 90 ? 1.546 -2.277 -10.088 1.00 94.75 90 PRO A C 1
ATOM 717 O O . PRO A 1 90 ? 1.427 -1.959 -8.908 1.00 94.75 90 PRO A O 1
ATOM 720 N N . LEU A 1 91 ? 1.233 -1.434 -11.080 1.00 95.31 91 LEU A N 1
ATOM 721 C CA . LEU A 1 91 ? 0.688 -0.098 -10.832 1.00 95.31 91 LEU A CA 1
ATOM 722 C C . LEU A 1 91 ? -0.667 -0.158 -10.107 1.00 95.31 91 LEU A C 1
ATOM 724 O O . LEU A 1 91 ? -0.879 0.580 -9.147 1.00 95.31 91 LEU A O 1
ATOM 728 N N . ILE A 1 92 ? -1.562 -1.061 -10.519 1.00 96.00 92 ILE A N 1
ATOM 729 C CA . ILE A 1 92 ? -2.858 -1.269 -9.856 1.00 96.00 92 ILE A CA 1
ATOM 730 C C . ILE A 1 92 ? -2.659 -1.719 -8.407 1.00 96.00 92 ILE A C 1
ATOM 732 O O . ILE A 1 92 ? -3.344 -1.209 -7.521 1.00 96.00 92 ILE A O 1
ATOM 736 N N . ILE A 1 93 ? -1.706 -2.621 -8.148 1.00 95.06 93 ILE A N 1
ATOM 737 C CA . ILE A 1 93 ? -1.387 -3.080 -6.785 1.00 95.06 93 ILE A CA 1
ATOM 738 C C . ILE A 1 93 ? -0.951 -1.899 -5.913 1.00 95.06 93 ILE A C 1
ATOM 740 O O . ILE A 1 93 ? -1.480 -1.720 -4.820 1.00 95.06 93 ILE A O 1
ATOM 744 N N . VAL A 1 94 ? -0.035 -1.062 -6.408 1.00 95.88 94 VAL A N 1
ATOM 745 C CA . VAL A 1 94 ? 0.464 0.115 -5.676 1.00 95.88 94 VAL A CA 1
ATOM 746 C C . VAL A 1 94 ? -0.666 1.090 -5.342 1.00 95.88 94 VAL A C 1
ATOM 748 O O . VAL A 1 94 ? -0.752 1.558 -4.210 1.00 95.88 94 VAL A O 1
ATOM 751 N N . ILE A 1 95 ? -1.538 1.389 -6.310 1.00 95.31 95 ILE A N 1
ATOM 752 C CA . ILE A 1 95 ? -2.654 2.326 -6.114 1.00 95.31 95 ILE A CA 1
ATOM 753 C C . ILE A 1 95 ? -3.680 1.753 -5.132 1.00 95.31 95 ILE A C 1
ATOM 755 O O . ILE A 1 95 ? -4.173 2.477 -4.272 1.00 95.31 95 ILE A O 1
ATOM 759 N N . SER A 1 96 ? -3.975 0.456 -5.234 1.00 93.19 96 SER A N 1
ATOM 760 C CA . SER A 1 96 ? -4.937 -0.218 -4.352 1.00 93.19 96 SER A CA 1
ATOM 761 C C . SER A 1 96 ? -4.426 -0.322 -2.916 1.00 93.19 96 SER A C 1
ATOM 763 O O . SER A 1 96 ? -5.217 -0.353 -1.985 1.00 93.19 96 SER A O 1
ATOM 765 N N . ALA A 1 97 ? -3.108 -0.336 -2.729 1.00 94.44 97 ALA A N 1
ATOM 766 C CA . ALA A 1 97 ? -2.467 -0.455 -1.430 1.00 94.44 97 ALA A CA 1
ATOM 767 C C . ALA A 1 97 ? -2.137 0.903 -0.782 1.00 94.44 97 ALA A C 1
ATOM 769 O O . ALA A 1 97 ? -1.301 0.953 0.110 1.00 94.44 97 ALA A O 1
ATOM 770 N N . ILE A 1 98 ? -2.731 2.024 -1.213 1.00 94.06 98 ILE A N 1
ATOM 771 C CA . ILE A 1 98 ? -2.386 3.363 -0.690 1.00 94.06 98 ILE A CA 1
ATOM 772 C C . ILE A 1 98 ? -3.069 3.706 0.647 1.00 94.06 98 ILE A C 1
ATOM 774 O O . ILE A 1 98 ? -2.780 4.742 1.250 1.00 94.06 98 ILE A O 1
ATOM 778 N N . ASP A 1 99 ? -3.958 2.844 1.142 1.00 92.19 99 ASP A N 1
ATOM 779 C CA . ASP A 1 99 ? -4.754 3.110 2.344 1.00 92.19 99 ASP A CA 1
ATOM 780 C C . ASP A 1 99 ? -3.913 3.213 3.627 1.00 92.19 99 ASP A C 1
ATOM 782 O O . ASP A 1 99 ? -4.310 3.917 4.559 1.00 92.19 99 ASP A O 1
ATOM 786 N N . TRP A 1 100 ? -2.694 2.656 3.658 1.00 93.19 100 TRP A N 1
ATOM 787 C CA . TRP A 1 100 ? -1.755 2.888 4.767 1.00 93.19 100 TRP A CA 1
ATOM 788 C C . TRP A 1 100 ? -1.458 4.386 4.968 1.00 93.19 100 TRP A C 1
ATOM 790 O O . TRP A 1 100 ? -1.275 4.842 6.099 1.00 93.19 100 TRP A O 1
ATOM 800 N N . LEU A 1 101 ? -1.478 5.185 3.893 1.00 93.69 101 LEU A N 1
ATOM 801 C CA . LEU A 1 101 ? -1.285 6.632 3.966 1.00 93.69 101 LEU A CA 1
ATOM 802 C C . LEU A 1 101 ? -2.520 7.339 4.543 1.00 93.69 101 LEU A C 1
ATOM 804 O O . LEU A 1 101 ? -2.381 8.287 5.319 1.00 93.69 101 LEU A O 1
ATOM 808 N N . LYS A 1 102 ? -3.731 6.862 4.220 1.00 92.00 102 LYS A N 1
ATOM 809 C CA . LYS A 1 102 ? -4.972 7.367 4.830 1.00 92.00 102 LYS A CA 1
ATOM 810 C C . LYS A 1 102 ? -5.000 7.084 6.328 1.00 92.00 102 LYS A C 1
ATOM 812 O O . LYS A 1 102 ? -5.375 7.966 7.096 1.00 92.00 102 LYS A O 1
ATOM 817 N N . ILE A 1 103 ? -4.549 5.899 6.744 1.00 93.38 103 ILE A N 1
ATOM 818 C CA . ILE A 1 103 ? -4.429 5.526 8.159 1.00 93.38 103 ILE A CA 1
ATOM 819 C C . ILE A 1 103 ? -3.456 6.458 8.890 1.00 93.38 103 ILE A C 1
ATOM 821 O O . ILE A 1 103 ? -3.745 6.886 10.006 1.00 93.38 103 ILE A O 1
ATOM 825 N N . LEU A 1 104 ? -2.339 6.827 8.254 1.00 93.31 104 LEU A N 1
ATOM 826 C CA . LEU A 1 104 ? -1.357 7.742 8.839 1.00 93.31 104 LEU A CA 1
ATOM 827 C C . LEU A 1 104 ? -1.919 9.160 9.056 1.00 93.31 104 LEU A C 1
ATOM 829 O O . LEU A 1 104 ? -1.648 9.777 10.083 1.00 93.31 104 LEU A O 1
ATOM 833 N N . ILE A 1 105 ? -2.678 9.687 8.089 1.00 93.94 105 ILE A N 1
ATOM 834 C CA . ILE A 1 105 ? -3.141 11.086 8.088 1.00 93.94 105 ILE A CA 1
ATOM 835 C C . ILE A 1 105 ? -4.479 11.250 8.825 1.00 93.94 105 ILE A C 1
ATOM 837 O O . ILE A 1 105 ? -4.663 12.204 9.581 1.00 93.94 105 ILE A O 1
ATOM 841 N N . ALA A 1 106 ? -5.429 10.343 8.594 1.00 94.06 106 ALA A N 1
ATOM 842 C CA . ALA A 1 106 ? -6.812 10.456 9.051 1.00 94.06 106 ALA A CA 1
ATOM 843 C C . ALA A 1 106 ? -7.373 9.104 9.551 1.00 94.06 106 ALA A C 1
ATOM 845 O O . ALA A 1 106 ? -8.360 8.599 9.008 1.00 94.06 106 ALA A O 1
ATOM 846 N N . PRO A 1 107 ? -6.817 8.534 10.639 1.00 89.31 107 PRO A N 1
ATOM 847 C CA . PRO A 1 107 ? -7.170 7.190 11.113 1.00 89.31 107 PRO A CA 1
ATOM 848 C C . PRO A 1 107 ? -8.653 7.041 11.484 1.00 89.31 107 PRO A C 1
ATOM 850 O O . PRO A 1 107 ? -9.257 6.000 11.244 1.00 89.31 107 PRO A O 1
ATOM 853 N N . LYS A 1 108 ? -9.281 8.091 12.031 1.00 89.31 108 LYS A N 1
ATOM 854 C CA . LYS A 1 108 ? -10.711 8.062 12.392 1.00 89.31 108 LYS A CA 1
ATOM 855 C C . LYS A 1 108 ? -11.630 7.993 11.170 1.00 89.31 108 LYS A C 1
ATOM 857 O O . LYS A 1 108 ? -12.657 7.331 11.234 1.00 89.31 108 LYS A O 1
ATOM 862 N N . ILE A 1 109 ? -11.269 8.676 10.082 1.00 92.19 109 ILE A N 1
ATOM 863 C CA . ILE A 1 109 ? -12.043 8.655 8.832 1.00 92.19 109 ILE A CA 1
ATOM 864 C C . ILE A 1 109 ? -11.917 7.280 8.181 1.00 92.19 109 ILE A C 1
ATOM 866 O O . ILE A 1 109 ? -12.931 6.688 7.825 1.00 92.19 109 ILE A O 1
ATOM 870 N N . PHE A 1 110 ? -10.696 6.737 8.138 1.00 93.06 110 PHE A N 1
ATOM 871 C CA . PHE A 1 110 ? -10.453 5.381 7.653 1.00 93.06 110 PHE A CA 1
ATOM 872 C C . PHE A 1 110 ? -11.309 4.343 8.390 1.00 93.06 110 PHE A C 1
ATOM 874 O O . PHE A 1 110 ? -11.933 3.509 7.748 1.00 93.06 110 PHE A O 1
ATOM 881 N N . LEU A 1 111 ? -11.404 4.413 9.724 1.00 90.25 111 LEU A N 1
ATOM 882 C CA . LEU A 1 111 ? -12.247 3.488 10.491 1.00 90.25 111 LEU A CA 1
ATOM 883 C C . LEU A 1 111 ? -13.725 3.556 10.093 1.00 90.25 111 LEU A C 1
ATOM 885 O O . LEU A 1 111 ? -14.378 2.521 10.019 1.00 90.25 111 LEU A O 1
ATOM 889 N N . ILE A 1 112 ? -14.259 4.749 9.825 1.00 90.75 112 ILE A N 1
ATOM 890 C CA . ILE A 1 112 ? -15.655 4.907 9.393 1.00 90.75 112 ILE A CA 1
ATOM 891 C C . ILE A 1 112 ? -15.864 4.259 8.019 1.00 90.75 112 ILE A C 1
ATOM 893 O O . ILE A 1 112 ? -16.836 3.530 7.834 1.00 90.75 112 ILE A O 1
ATOM 897 N N . GLU A 1 113 ? -14.945 4.480 7.076 1.00 88.44 113 GLU A N 1
ATOM 898 C CA . GLU A 1 113 ? -14.983 3.856 5.745 1.00 88.44 113 GLU A CA 1
ATOM 899 C C . GLU A 1 113 ? -14.849 2.330 5.834 1.00 88.44 113 GLU A C 1
ATOM 901 O O . GLU A 1 113 ? -15.630 1.602 5.224 1.00 88.44 113 GLU A O 1
ATOM 906 N N . TYR A 1 114 ? -13.909 1.844 6.645 1.00 88.75 114 TYR A N 1
ATOM 907 C CA . TYR A 1 114 ? -13.679 0.424 6.889 1.00 88.75 114 TYR A CA 1
ATOM 908 C C . TYR A 1 114 ? -14.925 -0.263 7.457 1.00 88.75 114 TYR A C 1
ATOM 910 O O . TYR A 1 114 ? -15.374 -1.277 6.928 1.00 88.75 114 TYR A O 1
ATOM 918 N N . LEU A 1 115 ? -15.530 0.318 8.496 1.00 87.31 115 LEU A N 1
ATOM 919 C CA . LEU A 1 115 ? -16.753 -0.207 9.103 1.00 87.31 115 LEU A CA 1
ATOM 920 C C . LEU A 1 115 ? -17.937 -0.145 8.135 1.00 87.31 115 LEU A C 1
ATOM 922 O O . LEU A 1 115 ? -18.722 -1.086 8.070 1.00 87.31 115 LEU A O 1
ATOM 926 N N . SER A 1 116 ? -18.057 0.935 7.360 1.00 91.12 116 SER A N 1
ATOM 927 C CA . SER A 1 116 ? -19.085 1.059 6.325 1.00 91.12 116 SER A CA 1
ATOM 928 C C . SER A 1 116 ? -18.962 -0.065 5.297 1.00 91.12 116 SER A C 1
ATOM 930 O O . SER A 1 116 ? -19.950 -0.742 5.018 1.00 91.12 116 SER A O 1
ATOM 932 N N . ASN A 1 117 ? -17.753 -0.305 4.781 1.00 87.38 117 ASN A N 1
ATOM 933 C CA . ASN A 1 117 ? -17.469 -1.379 3.827 1.00 87.38 117 ASN A CA 1
ATOM 934 C C . ASN A 1 117 ? -17.710 -2.769 4.430 1.00 87.38 117 ASN A C 1
ATOM 936 O O . ASN A 1 117 ? -18.179 -3.654 3.728 1.00 87.38 117 ASN A O 1
ATOM 940 N N . LEU A 1 118 ? -17.441 -2.962 5.724 1.00 86.38 118 LEU A N 1
ATOM 941 C CA . LEU A 1 118 ? -17.700 -4.229 6.410 1.00 86.38 118 LEU A CA 1
ATOM 942 C C . LEU A 1 118 ? -19.201 -4.526 6.562 1.00 86.38 118 LEU A C 1
ATOM 944 O O . LEU A 1 118 ? -19.600 -5.683 6.520 1.00 86.38 118 LEU A O 1
ATOM 948 N N . ILE A 1 119 ? -20.026 -3.495 6.765 1.00 86.38 119 ILE A N 1
ATOM 949 C CA . ILE A 1 119 ? -21.481 -3.638 6.954 1.00 86.38 119 ILE A CA 1
ATOM 950 C C . ILE A 1 119 ? -22.224 -3.741 5.613 1.00 86.38 119 ILE A C 1
ATOM 952 O O . ILE A 1 119 ? -23.289 -4.351 5.546 1.00 86.38 119 ILE A O 1
ATOM 956 N N . THR A 1 120 ? -21.702 -3.101 4.563 1.00 77.81 120 THR A N 1
ATOM 957 C CA . THR A 1 120 ? -22.311 -3.097 3.219 1.00 77.81 120 THR A CA 1
ATOM 958 C C . THR A 1 120 ? -21.740 -4.144 2.264 1.00 77.81 120 THR A C 1
ATOM 960 O O . THR A 1 120 ? -22.325 -4.342 1.197 1.00 77.81 120 THR A O 1
ATOM 963 N N . GLY A 1 121 ? -20.628 -4.789 2.629 1.00 53.84 121 GLY A N 1
ATOM 964 C CA . GLY A 1 121 ? -20.068 -5.949 1.930 1.00 53.84 121 GLY A CA 1
ATOM 965 C C . GLY A 1 121 ? -20.892 -7.211 2.138 1.00 53.84 121 GLY A C 1
ATOM 966 O O . GLY A 1 121 ? -20.930 -8.017 1.182 1.00 53.84 121 GLY A O 1
#

Sequence (121 aa):
MEQKLIEAYESLLTNLTTIQDFVIEETPIVLQQVLAWEFAVNLIWFIIGLVLLITVIVVIVTLMKQAIKENNDEAPLIILILGIFVGLFPLIIVISAIDWLKILIAPKIFLIEYLSNLITG